Protein AF-A0A2E6TTU4-F1 (afdb_monomer)

Solvent-accessible surface area (backbone atoms only — not comparable to full-atom values): 7094 Å² total; per-residue (Å²): 132,85,79,83,42,62,67,59,50,52,52,51,50,48,51,49,54,54,51,41,48,52,27,58,74,72,66,38,63,67,60,42,55,52,46,49,52,53,49,52,56,47,47,66,66,46,69,86,53,75,57,84,88,53,63,66,67,55,57,57,54,49,52,54,50,52,51,50,44,52,52,52,49,49,54,52,50,54,51,51,53,52,51,54,52,51,50,52,53,50,51,52,48,51,53,48,49,44,67,75,52,66,72,65,65,87,75,71,81,71,72,69,83,91,76,80,80,83,131

Radius of gyration: 29.48 Å; Cα contacts (8 Å, |Δi|>4): 43; chains: 1; bounding box: 82×18×79 Å

Sequence (119 aa):
MQTLTPSTALEAWRRLSDAETEAIKNGNLEELIQFQGQKDDLRAQMEPMDFSEVNPKWASALIAREQHNHYLLQGKMEELQLQLNEEGRSMGNIQKVHRAYGHQPVNERQSRPIWHQVT

Mean predicted aligned error: 11.62 Å

pLDDT: mean 82.37, std 14.48, range [43.25, 94.44]

Secondary structure (DSSP, 8-state):
-----HHHHHHHHHHHHHHHHHHHHHT-HHHHHHHHHHHHHHHHHHTT---TTS-HHHHHHHHHHHHHHHHHHHHHHHHHHHHHHHHHHHHHHHHHHHHHHTT--GGG-----------

Foldseek 3Di:
DPQCALVNLLVVLVVLLVVLQVCLVVVPVVSNVVSVVVVVVSCVSCVPHDCVPPDCVSVVVSVVSVVVSVVSNVVSVVVVVVVVVVVVVVVVVVVVCCVVPVPPPPPPVPPDPPPDDDD

Structure (mmCIF, N/CA/C/O backbone):
data_AF-A0A2E6TTU4-F1
#
_entry.id   AF-A0A2E6TTU4-F1
#
loop_
_atom_site.group_PDB
_atom_site.id
_atom_site.type_symbol
_atom_site.label_atom_id
_atom_site.label_alt_id
_atom_site.label_comp_id
_atom_site.label_asym_id
_atom_site.label_entity_id
_atom_site.label_seq_id
_atom_site.pdbx_PDB_ins_code
_atom_site.Cartn_x
_atom_site.Cartn_y
_atom_site.Cartn_z
_atom_site.occupancy
_atom_site.B_iso_or_equiv
_atom_site.auth_seq_id
_atom_site.auth_comp_id
_atom_site.auth_asym_id
_atom_site.auth_atom_id
_atom_site.pdbx_PDB_model_num
ATOM 1 N N . MET A 1 1 ? 25.033 -14.040 -12.068 1.00 43.25 1 MET A N 1
ATOM 2 C CA . MET A 1 1 ? 24.364 -12.781 -11.686 1.00 43.25 1 MET A CA 1
ATOM 3 C C . MET A 1 1 ? 23.291 -12.517 -12.726 1.00 43.25 1 MET A C 1
ATOM 5 O O . MET A 1 1 ? 23.651 -12.321 -13.877 1.00 43.25 1 MET A O 1
ATOM 9 N N . GLN A 1 2 ? 22.005 -12.655 -12.385 1.00 51.97 2 GLN A N 1
ATOM 10 C CA . GLN A 1 2 ? 20.937 -12.263 -13.312 1.00 51.97 2 GLN A CA 1
ATOM 11 C C . GLN A 1 2 ? 20.943 -10.737 -13.386 1.00 51.97 2 GLN A C 1
ATOM 13 O O . GLN A 1 2 ? 20.808 -10.072 -12.365 1.00 51.97 2 GLN A O 1
ATOM 18 N N . THR A 1 3 ? 21.175 -10.189 -14.572 1.00 62.78 3 THR A N 1
ATOM 19 C CA . THR A 1 3 ? 21.029 -8.757 -14.827 1.00 62.78 3 THR A CA 1
ATOM 20 C C . THR A 1 3 ? 19.554 -8.407 -14.687 1.00 62.78 3 THR A C 1
ATOM 22 O O . THR A 1 3 ? 18.739 -8.867 -15.489 1.00 62.78 3 THR A O 1
ATOM 25 N N . LEU A 1 4 ? 19.206 -7.642 -13.652 1.00 77.75 4 LEU A N 1
ATOM 26 C CA . LEU A 1 4 ? 17.860 -7.110 -13.488 1.00 77.75 4 LEU A CA 1
ATOM 27 C C . LEU A 1 4 ? 17.609 -6.148 -14.658 1.00 77.75 4 LEU A C 1
ATOM 29 O O . LEU A 1 4 ? 18.315 -5.157 -14.821 1.00 77.75 4 LEU A O 1
ATOM 33 N N . THR A 1 5 ? 16.663 -6.497 -15.525 1.00 85.31 5 THR A N 1
ATOM 34 C CA . THR A 1 5 ? 16.259 -5.660 -16.662 1.00 85.31 5 THR A CA 1
ATOM 35 C C . THR A 1 5 ? 15.122 -4.720 -16.246 1.00 85.31 5 THR A C 1
ATOM 37 O O . THR A 1 5 ? 14.355 -5.075 -15.340 1.00 85.31 5 THR A O 1
ATOM 40 N N . PRO A 1 6 ? 14.941 -3.570 -16.919 1.00 83.94 6 PRO A N 1
ATOM 41 C CA . PRO A 1 6 ? 13.869 -2.622 -16.603 1.00 83.94 6 PRO A CA 1
ATOM 42 C C . PRO A 1 6 ? 12.473 -3.264 -16.583 1.00 83.94 6 PRO A C 1
ATOM 44 O O . PRO A 1 6 ? 11.672 -3.005 -15.686 1.00 83.94 6 PRO A O 1
ATOM 47 N N . SER A 1 7 ? 12.188 -4.173 -17.523 1.00 84.69 7 SER A N 1
ATOM 48 C CA . SER A 1 7 ? 10.912 -4.897 -17.585 1.00 84.69 7 SER A CA 1
ATOM 49 C C . SER A 1 7 ? 10.726 -5.859 -16.409 1.00 84.69 7 SER A C 1
ATOM 51 O O . SER A 1 7 ? 9.659 -5.876 -15.796 1.00 84.69 7 SER A O 1
ATOM 53 N N . THR A 1 8 ? 11.767 -6.611 -16.038 1.00 87.94 8 THR A N 1
ATOM 54 C CA . THR A 1 8 ? 11.716 -7.520 -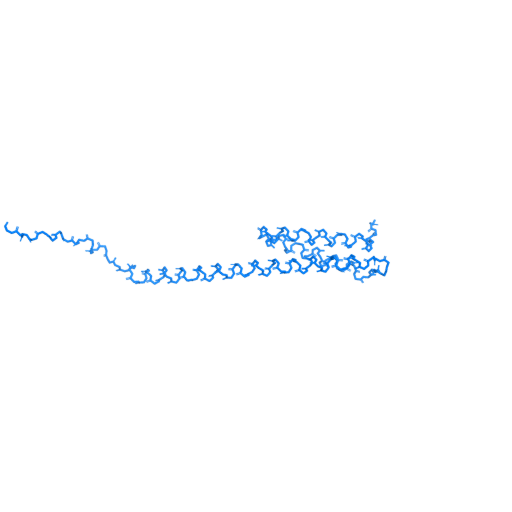14.881 1.00 87.94 8 THR A CA 1
ATOM 55 C C . THR A 1 8 ? 11.590 -6.778 -13.552 1.00 87.94 8 THR A C 1
ATOM 57 O O . THR A 1 8 ? 10.898 -7.259 -12.657 1.00 87.94 8 THR A O 1
ATOM 60 N N . ALA A 1 9 ? 12.200 -5.595 -13.425 1.00 88.19 9 ALA A N 1
ATOM 61 C CA . ALA A 1 9 ? 12.089 -4.773 -12.225 1.00 88.19 9 ALA A CA 1
ATOM 62 C C . ALA A 1 9 ? 10.662 -4.229 -12.047 1.00 88.19 9 ALA A C 1
ATOM 64 O O . ALA A 1 9 ? 10.091 -4.312 -10.963 1.00 88.19 9 ALA A O 1
ATOM 65 N N . LEU A 1 10 ? 10.039 -3.761 -13.132 1.00 87.94 10 LEU A N 1
ATOM 66 C CA . LEU A 1 10 ? 8.645 -3.308 -13.111 1.00 87.94 10 LEU A CA 1
ATOM 67 C C . LEU A 1 10 ? 7.659 -4.444 -12.837 1.00 87.94 10 LEU A C 1
ATOM 69 O O . LEU A 1 10 ? 6.664 -4.247 -12.138 1.00 87.94 10 LEU A O 1
ATOM 73 N N . GLU A 1 11 ? 7.925 -5.641 -13.356 1.00 89.81 11 GLU A N 1
ATOM 74 C CA . GLU A 1 11 ? 7.102 -6.806 -13.048 1.00 89.81 11 GLU A CA 1
ATOM 75 C C . GLU A 1 11 ? 7.228 -7.210 -11.573 1.00 89.81 11 GLU A C 1
ATOM 77 O O . GLU A 1 11 ? 6.213 -7.485 -10.929 1.00 89.81 11 GLU A O 1
ATOM 82 N N . ALA A 1 12 ? 8.443 -7.191 -11.016 1.00 91.06 12 ALA A N 1
ATOM 83 C CA . ALA A 1 12 ? 8.668 -7.426 -9.593 1.00 91.06 12 ALA A CA 1
ATOM 84 C C . ALA A 1 12 ? 7.931 -6.388 -8.732 1.00 91.06 12 ALA A C 1
ATOM 86 O O . ALA A 1 12 ? 7.220 -6.764 -7.802 1.00 91.06 12 ALA A O 1
ATOM 87 N N . TRP A 1 13 ? 8.002 -5.105 -9.098 1.00 92.44 13 TRP A N 1
ATOM 88 C CA . TRP A 1 13 ? 7.283 -4.037 -8.403 1.00 92.44 13 TRP A CA 1
ATOM 89 C C . TRP A 1 13 ? 5.770 -4.255 -8.432 1.00 92.44 13 TRP A C 1
ATOM 91 O O . TRP A 1 13 ? 5.091 -4.122 -7.411 1.00 92.44 13 TRP A O 1
ATOM 101 N N . ARG A 1 14 ? 5.223 -4.636 -9.595 1.00 91.31 14 ARG A N 1
ATOM 102 C CA . ARG A 1 14 ? 3.795 -4.943 -9.727 1.00 91.31 14 ARG A CA 1
ATOM 103 C C . ARG A 1 14 ? 3.396 -6.093 -8.807 1.00 91.31 14 ARG A C 1
ATOM 105 O O . ARG A 1 14 ? 2.404 -5.968 -8.102 1.00 91.31 14 ARG A O 1
ATOM 112 N N . ARG A 1 15 ? 4.180 -7.174 -8.772 1.00 92.25 15 ARG A N 1
ATOM 113 C CA . ARG A 1 15 ? 3.920 -8.327 -7.893 1.00 92.25 15 ARG A CA 1
ATOM 114 C C . ARG A 1 15 ? 3.952 -7.942 -6.415 1.00 92.25 15 ARG A C 1
ATOM 116 O O . ARG A 1 15 ? 3.076 -8.377 -5.677 1.00 92.25 15 ARG A O 1
ATOM 123 N N . LEU A 1 16 ? 4.906 -7.106 -6.000 1.00 93.81 16 LEU A N 1
ATOM 124 C CA . LEU A 1 16 ? 4.953 -6.578 -4.631 1.00 93.81 16 LEU A CA 1
ATOM 125 C C . LEU A 1 16 ? 3.716 -5.734 -4.317 1.00 93.81 16 LEU A C 1
ATOM 127 O O . LEU A 1 16 ? 3.105 -5.903 -3.271 1.00 93.81 16 LEU A O 1
ATOM 131 N N . SER A 1 17 ? 3.293 -4.886 -5.253 1.00 92.50 17 SER A N 1
ATOM 132 C CA . SER A 1 17 ? 2.081 -4.072 -5.099 1.00 92.50 17 SER A CA 1
ATOM 133 C C . SER A 1 17 ? 0.812 -4.926 -5.033 1.00 92.50 17 SER A C 1
ATOM 135 O O . SER A 1 17 ? -0.105 -4.607 -4.281 1.00 92.50 17 SER A O 1
ATOM 137 N N . ASP A 1 18 ? 0.749 -6.016 -5.801 1.00 92.25 18 ASP A N 1
ATOM 138 C CA . ASP A 1 18 ? -0.354 -6.976 -5.749 1.00 92.25 18 ASP A CA 1
ATOM 139 C C . ASP A 1 18 ? -0.393 -7.704 -4.393 1.00 92.25 18 ASP A C 1
ATOM 141 O O . ASP A 1 18 ? -1.465 -7.845 -3.805 1.00 92.25 18 ASP A O 1
ATOM 145 N N . ALA A 1 19 ? 0.767 -8.122 -3.878 1.00 92.62 19 ALA A N 1
ATOM 146 C CA . ALA A 1 19 ? 0.894 -8.783 -2.580 1.00 92.62 19 ALA A CA 1
ATOM 147 C C . ALA A 1 19 ? 0.544 -7.847 -1.411 1.00 92.62 19 ALA A C 1
ATOM 149 O O . ALA A 1 19 ? -0.172 -8.248 -0.495 1.00 92.62 19 ALA A O 1
ATOM 150 N N . GLU A 1 20 ? 0.959 -6.581 -1.477 1.00 92.44 20 GLU A N 1
ATOM 151 C CA . GLU A 1 20 ? 0.532 -5.554 -0.526 1.00 92.44 20 GLU A CA 1
ATOM 152 C C . GLU A 1 20 ? -0.984 -5.394 -0.502 1.00 92.44 20 GLU A C 1
ATOM 154 O O . GLU A 1 20 ? -1.556 -5.333 0.580 1.00 92.44 20 GLU A O 1
ATOM 159 N N . THR A 1 21 ? -1.656 -5.367 -1.662 1.00 92.62 21 THR A N 1
ATOM 160 C CA . THR A 1 21 ? -3.125 -5.278 -1.712 1.00 92.62 21 THR A CA 1
ATOM 161 C C . THR A 1 21 ? -3.770 -6.362 -0.839 1.00 92.62 21 THR A C 1
ATOM 163 O O . THR A 1 21 ? -4.712 -6.083 -0.095 1.00 92.62 21 THR A O 1
ATOM 166 N N . GLU A 1 22 ? -3.268 -7.595 -0.914 1.00 92.56 22 GLU A N 1
ATOM 167 C CA . GLU A 1 22 ? -3.789 -8.720 -0.135 1.00 92.56 22 GLU A CA 1
ATOM 168 C C . GLU A 1 22 ? -3.404 -8.628 1.349 1.00 92.56 22 GLU A C 1
ATOM 170 O O . GLU A 1 22 ? -4.260 -8.839 2.210 1.00 92.56 22 GLU A O 1
ATOM 175 N N . ALA A 1 23 ? -2.175 -8.219 1.673 1.00 92.19 23 ALA A N 1
ATOM 176 C CA . ALA A 1 23 ? -1.761 -7.999 3.060 1.00 92.19 23 ALA A CA 1
ATOM 177 C C . ALA A 1 23 ? -2.595 -6.905 3.754 1.00 92.19 23 ALA A C 1
ATOM 179 O O . ALA A 1 23 ? -3.012 -7.089 4.899 1.00 92.19 23 ALA A O 1
ATOM 180 N N . ILE A 1 24 ? -2.931 -5.813 3.051 1.00 91.00 24 ILE A N 1
ATOM 181 C CA . ILE A 1 24 ? -3.806 -4.741 3.565 1.00 91.00 24 ILE A CA 1
ATOM 182 C C . ILE A 1 24 ? -5.205 -5.281 3.862 1.00 91.00 24 ILE A C 1
ATOM 184 O O . ILE A 1 24 ? -5.769 -5.005 4.922 1.00 91.00 24 ILE A O 1
ATOM 188 N N . LYS A 1 25 ? -5.779 -6.062 2.939 1.00 89.50 25 LYS A N 1
ATOM 189 C CA . LYS A 1 25 ? -7.109 -6.664 3.124 1.00 89.50 25 LYS A CA 1
ATOM 190 C C . LYS A 1 25 ? -7.146 -7.593 4.333 1.00 89.50 25 LYS A C 1
ATOM 192 O O . LYS A 1 25 ? -8.121 -7.560 5.081 1.00 89.50 25 LYS A O 1
ATOM 197 N N . ASN A 1 26 ? -6.082 -8.368 4.530 1.00 89.69 26 ASN A N 1
ATOM 198 C CA . ASN A 1 26 ? -5.948 -9.313 5.635 1.00 89.69 26 ASN A CA 1
ATOM 199 C C . ASN A 1 26 ? -5.531 -8.648 6.958 1.00 89.69 26 ASN A C 1
ATOM 201 O O . ASN A 1 26 ? -5.511 -9.317 7.987 1.00 89.69 26 ASN A O 1
ATOM 205 N N . GLY A 1 27 ? -5.198 -7.351 6.950 1.00 88.06 27 GLY A N 1
ATOM 206 C CA . GLY A 1 27 ? -4.714 -6.634 8.132 1.00 88.06 27 GLY A CA 1
ATOM 207 C C . GLY A 1 27 ? -3.338 -7.107 8.615 1.00 88.06 27 GLY A C 1
ATOM 208 O O . GLY A 1 27 ? -3.009 -6.923 9.785 1.00 88.06 27 GLY A O 1
ATOM 209 N N . ASN A 1 28 ? -2.538 -7.728 7.742 1.00 91.94 28 ASN A N 1
ATOM 210 C CA . ASN A 1 28 ? -1.231 -8.267 8.103 1.00 91.94 28 ASN A CA 1
ATOM 211 C C . ASN A 1 28 ? -0.147 -7.180 8.026 1.00 91.94 28 ASN A C 1
ATOM 213 O O . ASN A 1 28 ? 0.454 -6.933 6.979 1.00 91.94 28 ASN A O 1
ATOM 217 N N . LEU A 1 29 ? 0.089 -6.513 9.157 1.00 86.81 29 LEU A N 1
ATOM 218 C CA . LEU A 1 29 ? 1.062 -5.422 9.258 1.00 86.81 29 LEU A CA 1
ATOM 219 C C . LEU A 1 29 ? 2.519 -5.896 9.122 1.00 86.81 29 LEU A C 1
ATOM 221 O O . LEU A 1 29 ? 3.353 -5.140 8.627 1.00 86.81 29 LEU A O 1
ATOM 225 N N . GLU A 1 30 ? 2.833 -7.128 9.531 1.00 90.75 30 GLU A N 1
ATOM 226 C CA . GLU A 1 30 ? 4.195 -7.671 9.432 1.00 90.75 30 GLU A CA 1
ATOM 227 C C . GLU A 1 30 ? 4.596 -7.899 7.970 1.00 90.75 30 GLU A C 1
ATOM 229 O O . GLU A 1 30 ? 5.669 -7.465 7.545 1.00 90.75 30 GLU A O 1
ATOM 234 N N . GLU A 1 31 ? 3.704 -8.498 7.174 1.00 91.88 31 GLU A N 1
ATOM 235 C CA . GLU A 1 31 ? 3.910 -8.668 5.730 1.00 91.88 31 GLU A CA 1
ATOM 236 C C . GLU A 1 31 ? 4.026 -7.322 5.008 1.00 91.88 31 GLU A C 1
ATOM 238 O O . GLU A 1 31 ? 4.869 -7.164 4.127 1.00 91.88 31 GLU A O 1
ATOM 243 N N . LEU A 1 32 ? 3.242 -6.320 5.416 1.00 91.25 32 LEU A N 1
ATOM 244 C CA . LEU A 1 32 ? 3.334 -4.969 4.860 1.00 91.25 32 LEU A CA 1
ATOM 245 C C . LEU A 1 32 ? 4.705 -4.323 5.081 1.00 91.25 32 LEU A C 1
ATOM 247 O O . LEU A 1 32 ? 5.272 -3.756 4.147 1.00 91.25 32 LEU A O 1
ATOM 251 N N . ILE A 1 33 ? 5.265 -4.437 6.287 1.00 91.31 33 ILE A N 1
ATOM 252 C CA . ILE A 1 33 ? 6.617 -3.940 6.586 1.00 91.31 33 ILE A CA 1
ATOM 253 C C . ILE A 1 33 ? 7.655 -4.680 5.735 1.00 91.31 33 ILE A C 1
ATOM 255 O O . ILE A 1 33 ? 8.580 -4.066 5.199 1.00 91.31 33 ILE A O 1
ATOM 259 N N . GLN A 1 34 ? 7.489 -5.994 5.572 1.00 93.31 34 GLN A N 1
ATOM 260 C CA . GLN A 1 34 ? 8.385 -6.802 4.753 1.00 93.31 34 GLN A CA 1
ATOM 261 C C . GLN A 1 34 ? 8.343 -6.389 3.272 1.00 93.31 34 GLN A C 1
ATOM 263 O O . GLN A 1 34 ? 9.396 -6.278 2.639 1.00 93.31 34 GLN A O 1
ATOM 268 N N . PHE A 1 35 ? 7.155 -6.153 2.708 1.00 93.06 35 PHE A N 1
ATOM 269 C CA . PHE A 1 35 ? 7.007 -5.711 1.319 1.00 93.06 35 PHE A CA 1
ATOM 270 C C . PHE A 1 35 ? 7.544 -4.301 1.097 1.00 93.06 35 PHE A C 1
ATOM 272 O O . PHE A 1 35 ? 8.200 -4.071 0.081 1.00 93.06 35 PHE A O 1
ATOM 279 N N . GLN A 1 36 ? 7.368 -3.400 2.065 1.00 91.69 36 GLN A N 1
ATOM 280 C CA . GLN A 1 36 ? 7.963 -2.067 2.016 1.00 91.69 36 GLN A CA 1
ATOM 281 C C . GLN A 1 36 ? 9.494 -2.144 1.914 1.00 91.69 36 GLN A C 1
ATOM 283 O O . GLN A 1 36 ? 10.079 -1.510 1.039 1.00 91.69 36 GLN A O 1
ATOM 288 N N . GLY A 1 37 ? 10.138 -2.989 2.729 1.00 92.31 37 GLY A N 1
ATOM 289 C CA . GLY A 1 37 ? 11.585 -3.215 2.640 1.00 92.31 37 GLY A CA 1
ATOM 290 C C . GLY A 1 37 ? 12.019 -3.756 1.273 1.00 92.31 37 GLY A C 1
ATOM 291 O O . GLY A 1 37 ? 12.955 -3.242 0.668 1.00 92.31 37 GLY A O 1
ATOM 292 N N . GLN A 1 38 ? 11.285 -4.733 0.727 1.00 92.88 38 GLN A N 1
ATOM 293 C CA . GLN A 1 38 ? 11.563 -5.274 -0.611 1.00 92.88 38 GLN A CA 1
ATOM 294 C C . GLN A 1 38 ? 1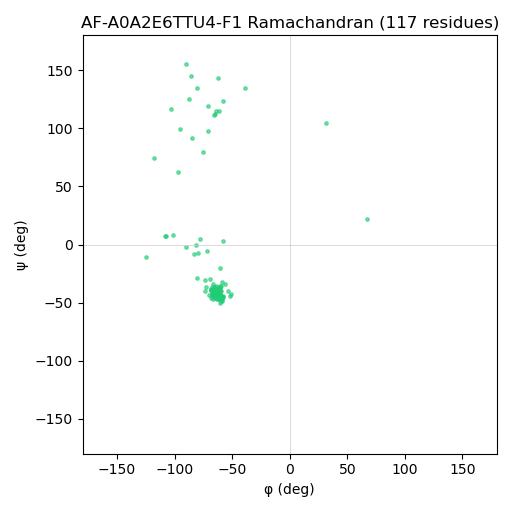1.380 -4.232 -1.723 1.00 92.88 38 GLN A C 1
ATOM 296 O O . GLN A 1 38 ? 12.135 -4.236 -2.697 1.00 92.88 38 GLN A O 1
ATOM 301 N N . LYS A 1 39 ? 10.397 -3.332 -1.599 1.00 92.38 39 LYS A N 1
ATOM 302 C CA . LYS A 1 39 ? 10.207 -2.219 -2.537 1.00 92.38 39 LYS A CA 1
ATOM 303 C C . LYS A 1 39 ? 11.326 -1.193 -2.448 1.00 92.38 39 LYS A C 1
ATOM 305 O O . LYS A 1 39 ? 11.745 -0.691 -3.487 1.00 92.38 39 LYS A O 1
ATOM 310 N N . ASP A 1 40 ? 11.821 -0.891 -1.253 1.00 93.12 40 ASP A N 1
ATOM 311 C CA . ASP A 1 40 ? 12.941 0.035 -1.081 1.00 93.12 40 ASP A CA 1
ATOM 312 C C . ASP A 1 40 ? 14.239 -0.543 -1.673 1.00 93.12 40 ASP A C 1
ATOM 314 O O . ASP A 1 40 ? 14.933 0.147 -2.426 1.00 93.12 40 ASP A O 1
ATOM 318 N N . ASP A 1 41 ? 14.502 -1.837 -1.467 1.00 91.69 41 ASP A N 1
ATOM 319 C CA . ASP A 1 41 ? 15.619 -2.544 -2.108 1.00 91.69 41 ASP A CA 1
ATOM 320 C C . ASP A 1 41 ? 15.486 -2.569 -3.639 1.00 91.69 41 ASP A C 1
ATOM 322 O O . ASP A 1 41 ? 16.465 -2.393 -4.373 1.00 91.69 41 ASP A O 1
ATOM 326 N N . LEU A 1 42 ? 14.270 -2.794 -4.145 1.00 91.12 42 LEU A N 1
ATOM 327 C CA . LEU A 1 42 ? 13.989 -2.792 -5.578 1.00 91.12 42 LEU A CA 1
ATOM 328 C C . LEU A 1 42 ? 14.128 -1.384 -6.171 1.00 91.12 42 LEU A C 1
ATOM 330 O O . LEU A 1 42 ? 14.673 -1.234 -7.263 1.00 91.12 42 LEU A O 1
ATOM 334 N N . ARG A 1 43 ? 13.708 -0.344 -5.442 1.00 90.69 43 ARG A N 1
ATOM 335 C CA . ARG A 1 43 ? 13.875 1.062 -5.835 1.00 90.69 43 ARG A CA 1
ATOM 336 C C . ARG A 1 43 ? 15.350 1.405 -6.006 1.00 90.69 43 ARG A C 1
ATOM 338 O O . ARG A 1 43 ? 15.710 1.968 -7.036 1.00 90.69 43 ARG A O 1
ATOM 345 N N . ALA A 1 44 ? 16.193 1.022 -5.048 1.00 91.50 44 ALA A N 1
ATOM 346 C CA . ALA A 1 44 ? 17.635 1.250 -5.125 1.00 91.50 44 ALA A CA 1
ATOM 347 C C . ALA A 1 44 ? 18.268 0.562 -6.349 1.00 91.50 44 ALA A C 1
ATOM 349 O O . ALA A 1 44 ? 19.165 1.109 -6.986 1.00 91.50 44 ALA A O 1
ATOM 350 N N . GLN A 1 45 ? 17.774 -0.623 -6.721 1.00 88.56 45 GLN A N 1
ATOM 351 C CA . GLN A 1 45 ? 18.228 -1.334 -7.921 1.00 88.56 45 GLN A CA 1
ATOM 352 C C . GLN A 1 45 ? 17.716 -0.704 -9.225 1.00 88.56 45 GLN A C 1
ATOM 354 O O . GLN A 1 45 ? 18.395 -0.793 -10.246 1.00 88.56 45 GLN A O 1
ATOM 359 N N . MET A 1 46 ? 16.533 -0.085 -9.204 1.00 87.56 46 MET A N 1
ATOM 360 C CA . MET A 1 46 ? 15.908 0.566 -10.360 1.00 87.56 46 MET A CA 1
ATOM 361 C C . MET A 1 46 ? 16.453 1.968 -10.642 1.00 87.56 46 MET A C 1
ATOM 363 O O . MET A 1 46 ? 16.443 2.382 -11.793 1.00 87.56 46 MET A O 1
ATOM 367 N N . GLU A 1 47 ? 16.929 2.697 -9.632 1.00 87.69 47 GLU A N 1
ATOM 368 C CA . GLU A 1 47 ? 17.445 4.067 -9.773 1.00 87.69 47 GLU A CA 1
ATOM 369 C C . GLU A 1 47 ? 18.497 4.252 -10.891 1.00 87.69 47 GLU A C 1
ATOM 371 O O . GLU A 1 47 ? 18.376 5.216 -11.648 1.00 87.69 47 GLU A O 1
ATOM 376 N N . PRO A 1 48 ? 19.482 3.348 -11.085 1.00 88.50 48 PRO A N 1
ATOM 377 C CA . PRO A 1 48 ? 20.443 3.466 -12.183 1.00 88.50 48 PRO A CA 1
ATOM 378 C C . PRO A 1 48 ? 19.931 2.947 -13.542 1.00 88.50 48 PRO A C 1
ATOM 380 O O . PRO A 1 48 ? 20.693 2.959 -14.510 1.00 88.50 48 PRO A O 1
ATOM 383 N N . MET A 1 49 ? 18.698 2.434 -13.641 1.00 87.06 49 MET A N 1
ATOM 384 C CA . MET A 1 49 ? 18.178 1.834 -14.874 1.00 87.06 49 MET A CA 1
ATOM 385 C C . MET A 1 49 ? 17.567 2.863 -15.821 1.00 87.06 49 MET A C 1
ATOM 387 O O . MET A 1 49 ? 16.887 3.798 -15.404 1.00 87.06 49 MET A O 1
ATOM 391 N N . ASP A 1 50 ? 17.731 2.620 -17.121 1.00 85.50 50 ASP A N 1
ATOM 392 C CA . ASP A 1 50 ? 17.001 3.357 -18.145 1.00 85.50 50 ASP A CA 1
ATOM 393 C C . ASP A 1 50 ? 15.645 2.692 -18.434 1.00 85.50 50 ASP A C 1
ATOM 395 O O . ASP A 1 50 ? 15.563 1.507 -18.763 1.00 85.50 50 ASP A O 1
ATOM 399 N N . PHE A 1 51 ? 14.574 3.476 -18.316 1.00 83.12 51 PHE A N 1
ATOM 400 C CA . PHE A 1 51 ? 13.198 3.068 -18.604 1.00 83.12 51 PHE A CA 1
ATOM 401 C C . PHE A 1 51 ? 12.657 3.688 -19.900 1.00 83.12 51 PHE A C 1
ATOM 403 O O . PHE A 1 51 ? 11.471 3.541 -20.188 1.00 83.12 51 PHE A O 1
ATOM 410 N N . SER A 1 52 ? 13.495 4.370 -20.686 1.00 82.75 52 SER A N 1
ATOM 411 C CA . SER A 1 52 ? 13.105 5.032 -21.938 1.00 82.75 52 SER A CA 1
ATOM 412 C C . SER A 1 52 ? 12.456 4.081 -22.955 1.00 82.75 52 SER A C 1
ATOM 414 O O . SER A 1 52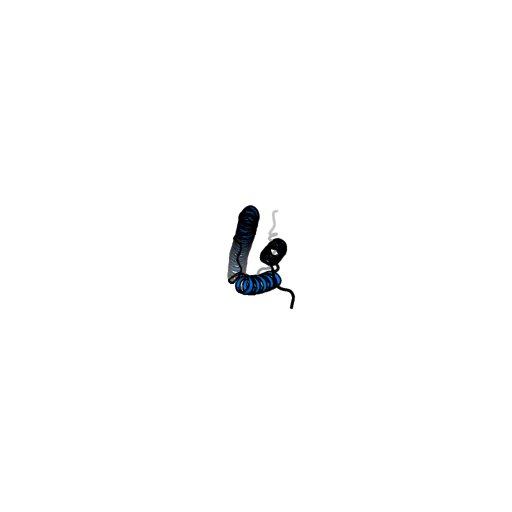 ? 11.524 4.467 -23.660 1.00 82.75 52 SER A O 1
ATOM 416 N N . GLU A 1 53 ? 12.889 2.818 -22.983 1.00 80.62 53 GLU A N 1
ATOM 417 C CA . GLU A 1 53 ? 12.349 1.770 -23.860 1.00 80.62 53 GLU A CA 1
ATOM 418 C C . GLU A 1 53 ? 11.082 1.091 -23.305 1.00 80.62 53 GLU A C 1
ATOM 420 O O . GLU A 1 53 ? 10.424 0.307 -23.996 1.00 80.62 53 GLU A O 1
ATOM 425 N N . VAL A 1 54 ? 10.704 1.376 -22.054 1.00 81.25 54 VAL A N 1
ATOM 426 C CA . VAL A 1 54 ? 9.518 0.785 -21.434 1.00 81.25 54 VAL A CA 1
ATOM 427 C C . VAL A 1 54 ? 8.260 1.514 -21.891 1.00 81.25 54 VAL A C 1
ATOM 429 O O . VAL A 1 54 ? 8.152 2.737 -21.865 1.00 81.25 54 VAL A O 1
ATOM 432 N N . A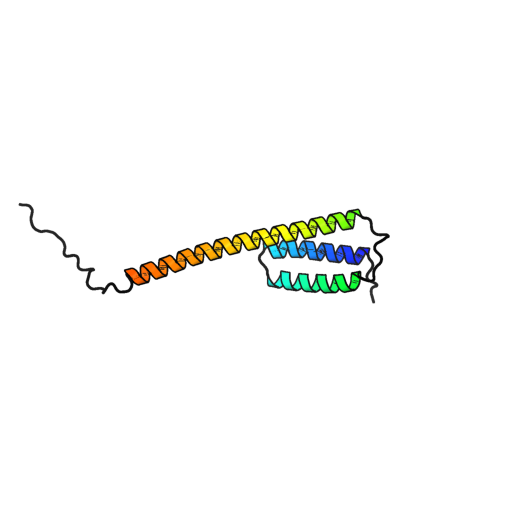SN A 1 55 ? 7.239 0.733 -22.248 1.00 84.38 55 ASN A N 1
ATOM 433 C CA . ASN A 1 55 ? 5.940 1.267 -22.632 1.00 84.38 55 ASN A CA 1
ATOM 434 C C . ASN A 1 55 ? 5.326 2.123 -21.497 1.00 84.38 55 ASN A C 1
ATOM 436 O O . ASN A 1 55 ? 5.064 1.589 -20.416 1.00 84.38 55 ASN A O 1
ATOM 440 N N . PRO A 1 56 ? 4.981 3.401 -21.744 1.00 81.69 56 PRO A N 1
ATOM 441 C CA . PRO A 1 56 ? 4.463 4.315 -20.721 1.00 81.69 56 PRO A CA 1
ATOM 442 C C . PRO A 1 56 ? 3.157 3.842 -20.064 1.00 81.69 56 PRO A C 1
ATOM 444 O O . PRO A 1 56 ? 2.850 4.239 -18.939 1.00 81.69 56 PRO A O 1
ATOM 447 N N . LYS A 1 57 ? 2.401 2.938 -20.707 1.00 86.50 57 LYS A N 1
ATOM 448 C CA . LYS A 1 57 ? 1.221 2.305 -20.095 1.00 86.50 57 LYS A CA 1
ATOM 449 C C . LYS A 1 57 ? 1.564 1.537 -18.815 1.00 86.50 57 LYS A C 1
ATOM 451 O O . LYS A 1 57 ? 0.742 1.498 -17.899 1.00 86.50 57 LYS A O 1
ATOM 456 N N . TRP A 1 58 ? 2.767 0.965 -18.725 1.00 84.25 58 TRP A N 1
ATOM 457 C CA . TRP A 1 58 ? 3.229 0.287 -17.513 1.00 84.25 58 TRP A CA 1
ATOM 458 C C . TRP A 1 58 ? 3.350 1.248 -16.338 1.00 84.25 58 TRP A C 1
ATOM 460 O O . TRP A 1 58 ? 2.841 0.941 -15.265 1.00 84.25 58 TRP A O 1
ATOM 470 N N . ALA A 1 59 ? 3.933 2.429 -16.555 1.00 81.00 59 ALA A N 1
ATOM 471 C CA . ALA A 1 59 ? 4.046 3.446 -15.516 1.00 81.00 59 ALA A CA 1
ATOM 472 C C . ALA A 1 59 ? 2.662 3.875 -15.008 1.00 81.00 59 ALA A C 1
ATOM 474 O O . ALA A 1 59 ? 2.427 3.885 -13.803 1.00 81.00 59 ALA A O 1
ATOM 475 N N . SER A 1 60 ? 1.707 4.132 -15.912 1.00 87.31 60 SER A N 1
ATOM 476 C CA . SER A 1 60 ? 0.341 4.492 -15.504 1.00 87.31 60 SER A CA 1
ATOM 477 C C . SER A 1 60 ? -0.370 3.384 -14.719 1.00 87.31 60 SER A C 1
ATOM 479 O O . SER A 1 60 ? -1.056 3.676 -13.743 1.00 87.31 60 SER A O 1
ATOM 481 N N . ALA A 1 61 ? -0.190 2.117 -15.108 1.00 89.19 61 ALA A N 1
ATOM 482 C CA . ALA A 1 61 ? -0.796 0.985 -14.411 1.00 89.19 61 ALA A CA 1
ATOM 483 C C . ALA A 1 61 ? -0.190 0.790 -13.013 1.00 89.19 61 ALA A C 1
ATOM 485 O O . ALA A 1 61 ? -0.915 0.503 -12.062 1.00 89.19 61 ALA A O 1
ATOM 486 N N . LEU A 1 62 ? 1.126 0.983 -12.886 1.00 88.81 62 LEU A N 1
ATOM 487 C CA . LEU A 1 62 ? 1.837 0.881 -11.616 1.00 88.81 62 LEU A CA 1
ATOM 488 C C . LEU A 1 6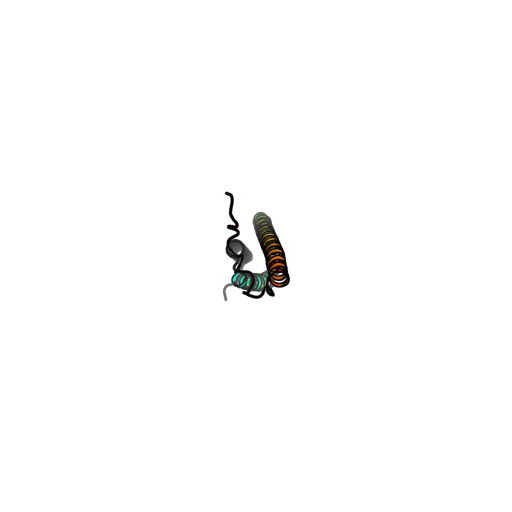2 ? 1.416 1.993 -10.651 1.00 88.81 62 LEU A C 1
ATOM 490 O O . LEU A 1 62 ? 1.053 1.709 -9.516 1.00 88.81 62 LEU A O 1
ATOM 494 N N . ILE A 1 63 ? 1.367 3.240 -11.129 1.00 89.56 63 ILE A N 1
ATOM 495 C CA . ILE A 1 63 ? 0.904 4.392 -10.343 1.00 89.56 63 ILE A CA 1
ATOM 496 C C . ILE A 1 63 ? -0.536 4.181 -9.868 1.00 89.56 63 ILE A C 1
ATOM 498 O O . ILE A 1 63 ? -0.831 4.397 -8.696 1.00 89.56 63 ILE A O 1
ATOM 502 N N . ALA A 1 64 ? -1.430 3.723 -10.750 1.00 91.19 64 ALA A N 1
ATOM 503 C CA . ALA A 1 64 ? -2.811 3.433 -10.374 1.00 91.19 64 ALA A CA 1
ATOM 504 C C . ALA A 1 64 ? -2.898 2.346 -9.289 1.00 91.19 64 ALA A C 1
ATOM 506 O O . ALA A 1 64 ? -3.754 2.422 -8.406 1.00 91.19 64 ALA A O 1
ATOM 507 N N . ARG A 1 65 ? -2.001 1.350 -9.322 1.00 91.25 65 ARG A N 1
ATOM 508 C CA . ARG A 1 65 ? -1.955 0.293 -8.308 1.00 91.25 65 ARG A CA 1
ATOM 509 C C . ARG A 1 65 ? -1.460 0.803 -6.957 1.00 91.25 65 ARG A C 1
ATOM 511 O O . ARG A 1 65 ? -2.078 0.491 -5.945 1.00 91.25 65 ARG A O 1
ATOM 518 N N . GLU A 1 66 ? -0.415 1.624 -6.944 1.00 92.12 66 GLU A N 1
ATOM 519 C CA . GLU A 1 66 ? 0.074 2.278 -5.721 1.00 92.12 66 GLU A CA 1
ATOM 520 C C . GLU A 1 66 ? -0.996 3.175 -5.096 1.00 92.12 66 GLU A C 1
ATOM 522 O O . GLU A 1 66 ? -1.271 3.092 -3.901 1.00 92.12 66 GLU A O 1
ATOM 527 N N . GLN A 1 67 ? -1.674 3.980 -5.919 1.00 93.00 67 GLN A N 1
ATOM 528 C CA . GLN A 1 67 ? -2.788 4.809 -5.463 1.00 93.00 67 GLN A CA 1
ATOM 529 C C . GLN A 1 67 ? -3.891 3.955 -4.836 1.00 93.00 67 GLN A C 1
ATOM 531 O O . GLN A 1 67 ? -4.374 4.277 -3.754 1.00 93.00 67 GLN A O 1
ATOM 536 N N . HIS A 1 68 ? -4.263 2.841 -5.472 1.00 93.44 68 HIS A N 1
ATOM 537 C CA . HIS A 1 68 ? -5.246 1.915 -4.916 1.00 93.44 68 HIS A CA 1
ATOM 538 C C . HIS A 1 68 ? -4.823 1.355 -3.549 1.00 93.44 68 HIS A C 1
ATOM 540 O O . HIS A 1 68 ? -5.629 1.366 -2.618 1.00 93.44 68 HIS A O 1
ATOM 546 N N . ASN A 1 69 ? -3.567 0.922 -3.400 1.00 92.12 69 ASN A N 1
ATOM 547 C CA . ASN A 1 69 ? -3.041 0.435 -2.122 1.00 92.12 69 ASN A CA 1
ATOM 548 C C . ASN A 1 69 ? -3.070 1.526 -1.042 1.00 92.12 69 ASN A C 1
ATOM 550 O O . ASN A 1 69 ? -3.491 1.262 0.083 1.00 92.12 69 ASN A O 1
ATOM 554 N N . HIS A 1 70 ? -2.707 2.764 -1.389 1.00 91.88 70 HIS A N 1
ATOM 555 C CA . HIS A 1 70 ? -2.797 3.908 -0.481 1.00 91.88 70 HIS A CA 1
ATOM 556 C C . HIS A 1 70 ? -4.236 4.161 -0.013 1.00 91.88 70 HIS A C 1
ATOM 558 O O . HIS A 1 70 ? -4.466 4.338 1.183 1.00 91.88 70 HIS A O 1
ATOM 564 N N . TYR A 1 71 ? -5.214 4.130 -0.925 1.00 94.44 71 TYR A N 1
ATOM 565 C CA . TYR A 1 71 ? -6.626 4.276 -0.561 1.00 94.44 71 TYR A CA 1
ATOM 566 C C . TYR A 1 71 ? -7.103 3.155 0.371 1.00 94.44 71 TYR A C 1
ATOM 568 O O . TYR A 1 71 ? -7.818 3.424 1.335 1.00 94.44 71 TYR A O 1
ATOM 576 N N . LEU A 1 72 ? -6.695 1.908 0.119 1.00 93.06 72 LEU A N 1
ATOM 577 C CA . LEU A 1 72 ? -7.039 0.778 0.985 1.00 93.06 72 LEU A CA 1
ATOM 578 C C . LEU A 1 72 ? -6.436 0.922 2.386 1.00 93.06 72 LEU A C 1
ATOM 580 O O . LEU A 1 72 ? -7.142 0.720 3.374 1.00 93.06 72 LEU A O 1
ATOM 584 N N . LEU A 1 73 ? -5.157 1.294 2.478 1.00 91.94 73 LEU A N 1
ATOM 585 C CA . LEU A 1 73 ? -4.484 1.542 3.754 1.00 91.94 73 LEU A CA 1
ATOM 586 C C . LEU A 1 73 ? -5.169 2.657 4.537 1.00 91.94 73 LEU A C 1
ATOM 588 O O . LEU A 1 73 ? -5.414 2.504 5.732 1.00 91.94 73 LEU A O 1
ATOM 592 N N . GLN A 1 74 ? -5.521 3.755 3.867 1.00 92.31 74 GLN A N 1
ATOM 593 C CA . GLN A 1 74 ? -6.232 4.857 4.502 1.00 92.31 74 GLN A CA 1
ATOM 594 C C . GLN A 1 74 ? -7.588 4.403 5.055 1.00 92.31 74 GLN A C 1
ATOM 596 O O . GLN A 1 74 ? -7.879 4.656 6.222 1.00 92.31 74 GLN A O 1
ATOM 601 N N . GLY A 1 75 ? -8.379 3.667 4.268 1.00 91.69 75 GLY A N 1
ATOM 602 C CA . GLY A 1 75 ? -9.663 3.136 4.731 1.00 91.69 75 GLY A CA 1
ATOM 603 C C . GLY A 1 75 ? -9.517 2.202 5.936 1.00 91.69 75 GLY A C 1
ATOM 604 O O . GLY A 1 75 ? -10.294 2.288 6.885 1.00 91.69 75 GLY A O 1
ATOM 605 N N . LYS A 1 76 ? -8.481 1.355 5.952 1.00 90.62 76 LYS A N 1
ATOM 606 C CA . LYS A 1 76 ? -8.178 0.493 7.104 1.00 90.62 76 LYS A CA 1
ATOM 607 C C . LYS A 1 76 ? -7.765 1.279 8.345 1.00 90.62 76 LYS A C 1
ATOM 609 O O . LYS A 1 76 ? -8.178 0.934 9.449 1.00 90.62 76 LYS A O 1
ATOM 614 N N . MET A 1 77 ? -7.004 2.356 8.179 1.00 90.12 77 MET A N 1
ATOM 615 C CA . MET A 1 77 ? -6.650 3.247 9.285 1.00 90.12 77 MET A CA 1
ATOM 616 C C . MET A 1 77 ? -7.873 3.974 9.853 1.00 90.12 77 MET A C 1
ATOM 618 O O . MET A 1 77 ? -8.000 4.080 11.071 1.00 90.12 77 MET A O 1
ATOM 622 N N . GLU A 1 78 ? -8.787 4.436 9.000 1.00 92.56 78 GLU A N 1
ATOM 623 C CA . GLU A 1 78 ? -10.048 5.056 9.425 1.00 92.56 78 GLU A CA 1
ATOM 624 C C . GLU A 1 78 ? -10.933 4.061 10.201 1.00 92.56 78 GLU A C 1
ATOM 626 O O . GLU A 1 78 ? -11.473 4.405 11.253 1.00 92.56 78 GLU A O 1
ATOM 631 N N . GLU A 1 79 ? -11.013 2.804 9.748 1.00 91.19 79 GLU A N 1
ATOM 632 C CA . GLU A 1 79 ? -11.725 1.718 10.439 1.00 91.19 79 GLU A CA 1
ATOM 633 C C . GLU A 1 79 ? -11.152 1.460 11.845 1.00 91.19 79 GLU A C 1
ATOM 635 O O . GLU A 1 79 ? -11.894 1.449 12.831 1.00 91.19 79 GLU A O 1
ATOM 640 N N . LEU A 1 80 ? -9.826 1.334 11.966 1.00 89.00 80 LEU A N 1
ATOM 641 C CA . LEU A 1 80 ? -9.153 1.131 13.255 1.00 89.00 80 LEU A CA 1
ATOM 642 C C . LEU A 1 80 ? -9.337 2.324 14.204 1.00 89.00 80 LEU A C 1
ATOM 644 O O . LEU A 1 80 ? -9.540 2.143 15.405 1.00 89.00 80 LEU A O 1
ATOM 648 N N . GLN A 1 81 ? -9.304 3.555 13.687 1.00 90.38 81 GLN A N 1
ATOM 649 C CA . GLN A 1 81 ? -9.554 4.753 14.494 1.00 90.38 81 GLN A CA 1
ATOM 650 C C . GLN A 1 81 ? -10.983 4.791 15.043 1.00 90.38 81 GLN A C 1
ATOM 652 O O . GLN A 1 81 ? -11.193 5.198 16.190 1.00 90.38 81 GLN A O 1
ATOM 657 N N . LEU A 1 82 ? -11.972 4.376 14.249 1.00 91.81 82 LEU A N 1
ATOM 658 C CA . LEU A 1 82 ? -13.356 4.270 14.708 1.00 91.81 82 LEU A CA 1
ATOM 659 C C . LEU A 1 82 ? -13.485 3.232 15.827 1.00 91.81 82 LEU A C 1
ATOM 661 O O . LEU A 1 82 ? -14.045 3.553 16.877 1.00 91.81 82 LEU A O 1
ATOM 665 N N . GLN A 1 83 ? -12.890 2.050 15.651 1.00 89.31 83 GLN A N 1
ATOM 666 C CA . GLN A 1 83 ? -12.894 0.987 16.662 1.00 89.31 83 GLN A CA 1
ATOM 667 C C . GLN A 1 83 ? -12.259 1.444 17.982 1.00 89.31 83 GLN A C 1
ATOM 669 O O . GLN A 1 83 ? -12.880 1.326 19.038 1.00 89.31 83 GLN A O 1
ATOM 674 N N . LEU A 1 84 ? -11.078 2.068 17.938 1.00 88.62 84 LEU A N 1
ATOM 675 C CA . LEU A 1 84 ? -10.407 2.590 19.136 1.00 88.62 84 LEU A CA 1
ATOM 676 C C . LEU A 1 84 ? -11.245 3.649 19.869 1.00 88.62 84 LEU A C 1
ATOM 678 O O . LEU A 1 84 ? -11.277 3.692 21.101 1.00 88.62 84 LEU A O 1
ATOM 682 N N . ASN A 1 85 ? -11.951 4.507 19.129 1.00 88.44 85 ASN A N 1
ATOM 683 C CA . ASN A 1 85 ? -12.832 5.511 19.722 1.00 88.44 85 ASN A CA 1
ATOM 684 C C . ASN A 1 85 ? -14.057 4.881 20.404 1.00 88.44 85 ASN A C 1
ATOM 686 O O . ASN A 1 85 ? -14.485 5.349 21.465 1.00 88.44 85 ASN A O 1
ATOM 690 N N . GLU A 1 86 ? -14.633 3.834 19.816 1.00 88.69 86 GLU A N 1
ATOM 691 C CA . GLU A 1 86 ? -15.735 3.075 20.414 1.00 88.69 86 GLU A CA 1
ATOM 692 C C . GLU A 1 86 ? -15.289 2.322 21.670 1.00 88.69 86 GLU A C 1
ATOM 694 O O . GLU A 1 86 ? -15.957 2.408 22.706 1.00 88.69 86 GLU A O 1
ATOM 699 N N . GLU A 1 87 ? -14.125 1.674 21.627 1.00 86.38 87 GLU A N 1
ATOM 700 C CA . GLU A 1 87 ? -13.517 1.020 22.786 1.00 86.38 87 GLU A CA 1
ATOM 701 C C . GLU A 1 87 ? -13.218 2.017 23.909 1.00 86.38 87 GLU A C 1
ATOM 703 O O . GLU A 1 87 ? -13.564 1.767 25.065 1.00 86.38 87 GLU A O 1
ATOM 708 N N . GLY A 1 88 ? -12.673 3.194 23.589 1.00 85.69 88 GLY A N 1
ATOM 709 C CA . GLY A 1 88 ? -12.428 4.253 24.569 1.00 85.69 88 GLY A CA 1
ATOM 710 C C . GLY A 1 88 ? -13.714 4.742 25.246 1.00 85.69 88 GLY A C 1
ATOM 711 O O . GLY A 1 88 ? -13.756 4.927 26.467 1.00 85.69 88 GLY A O 1
ATOM 712 N N . ARG A 1 89 ? -14.804 4.893 24.481 1.00 78.19 89 ARG A N 1
ATOM 713 C CA . ARG A 1 89 ? -16.135 5.218 25.029 1.00 78.19 89 ARG A CA 1
ATOM 714 C C . ARG A 1 89 ? -16.670 4.095 25.917 1.00 78.19 89 ARG A C 1
ATOM 716 O O . ARG A 1 89 ? -17.187 4.376 27.000 1.00 78.19 89 ARG A O 1
ATOM 723 N N . SER A 1 90 ? -16.528 2.843 25.483 1.00 84.25 90 SER A N 1
ATOM 724 C CA . SER A 1 90 ? -16.938 1.653 26.236 1.00 84.25 90 SER A CA 1
ATOM 725 C C . SER A 1 90 ? -16.196 1.548 27.571 1.00 84.25 90 SER A C 1
ATOM 727 O O . SER A 1 90 ? -16.820 1.483 28.632 1.00 84.25 90 SER A O 1
ATOM 729 N N . MET A 1 91 ? -14.868 1.656 27.549 1.00 86.00 91 MET A N 1
ATOM 730 C CA . MET A 1 91 ? -14.025 1.628 28.742 1.00 86.00 91 MET A CA 1
ATOM 731 C C . MET A 1 91 ? -14.349 2.788 29.688 1.00 86.00 91 MET A C 1
ATOM 733 O O . MET A 1 91 ? -14.457 2.589 30.900 1.00 86.00 91 MET A O 1
ATOM 737 N N . GLY A 1 92 ? -14.588 3.986 29.149 1.00 88.25 92 GLY A N 1
ATOM 738 C CA . GLY A 1 92 ? -15.040 5.134 29.933 1.00 88.25 92 GLY A CA 1
ATOM 739 C C . GLY A 1 92 ? -16.385 4.887 30.626 1.00 88.25 92 GLY A C 1
ATOM 740 O O . GLY A 1 92 ? -16.563 5.259 31.788 1.00 88.25 92 GLY A O 1
ATOM 741 N N . ASN A 1 93 ? -17.325 4.218 29.957 1.00 85.25 93 ASN A N 1
ATOM 742 C CA . ASN A 1 93 ? -18.603 3.829 30.553 1.00 85.25 93 ASN A CA 1
ATOM 743 C C . ASN A 1 93 ? -18.426 2.762 31.643 1.00 85.25 93 ASN A C 1
ATOM 745 O O . ASN A 1 93 ? -19.005 2.909 32.718 1.00 85.25 93 ASN A O 1
ATOM 749 N N . ILE A 1 94 ? -17.582 1.748 31.422 1.00 84.19 94 ILE A N 1
ATOM 750 C CA . ILE A 1 94 ? -17.251 0.724 32.429 1.00 84.19 94 ILE A CA 1
ATOM 751 C C . ILE A 1 94 ? -16.648 1.376 33.675 1.00 84.19 94 ILE A C 1
ATOM 753 O O . ILE A 1 94 ? -17.091 1.100 34.787 1.00 84.19 94 ILE A O 1
ATOM 757 N N . GLN A 1 95 ? -15.691 2.293 33.511 1.00 85.25 95 GLN A N 1
ATOM 758 C CA . GLN A 1 95 ? -15.091 3.021 34.632 1.00 85.25 95 GLN A CA 1
ATOM 759 C C . GLN A 1 95 ? -16.125 3.853 35.401 1.00 85.25 95 GLN A C 1
ATOM 761 O O . GLN A 1 95 ? -16.096 3.883 36.632 1.00 85.25 95 GLN A O 1
ATOM 766 N N . LYS A 1 96 ? -17.065 4.507 34.703 1.00 86.50 96 LYS A N 1
ATOM 767 C CA . LYS A 1 96 ? -18.166 5.252 35.338 1.00 86.50 96 LYS A CA 1
ATOM 768 C C . LYS A 1 96 ? -19.103 4.334 36.119 1.00 86.50 96 LYS A C 1
ATOM 770 O O . LYS A 1 96 ? -19.422 4.653 37.259 1.00 86.50 96 LYS A O 1
ATOM 775 N N . VAL A 1 97 ? -19.510 3.200 35.545 1.00 84.75 97 VAL A N 1
ATOM 776 C CA . VAL A 1 97 ? -20.355 2.200 36.223 1.00 84.75 97 VAL A CA 1
ATOM 777 C C . VAL A 1 97 ? -19.634 1.634 37.442 1.00 84.75 97 VAL A C 1
ATOM 779 O O . VAL A 1 97 ? -20.203 1.609 38.528 1.00 84.75 97 VAL A O 1
ATOM 782 N N . HIS A 1 98 ? -18.362 1.259 37.304 1.00 82.44 98 HIS A N 1
ATOM 783 C CA . HIS A 1 98 ? -17.554 0.770 38.417 1.00 82.44 98 HIS A CA 1
ATOM 784 C C . HIS A 1 98 ? -17.379 1.836 39.508 1.00 82.44 98 HIS A C 1
ATOM 786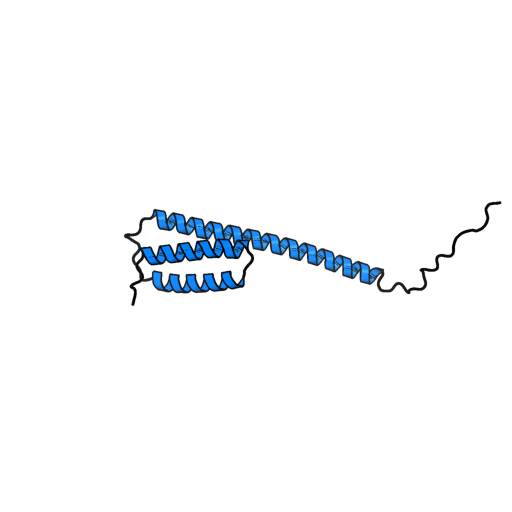 O O . HIS A 1 98 ? -17.403 1.517 40.689 1.00 82.44 98 HIS A O 1
ATOM 792 N N . ARG A 1 99 ? -17.251 3.121 39.159 1.00 80.94 99 ARG A N 1
ATOM 793 C CA . ARG A 1 99 ? -17.232 4.204 40.154 1.00 80.94 99 ARG A CA 1
ATOM 794 C C . ARG A 1 99 ? -18.587 4.372 40.849 1.00 80.94 99 ARG A C 1
ATOM 796 O O . ARG A 1 99 ? -18.619 4.569 42.058 1.00 80.94 99 ARG A O 1
ATOM 803 N N . ALA A 1 100 ? -19.683 4.323 40.095 1.00 82.25 100 ALA A N 1
ATOM 804 C CA . ALA A 1 100 ? -21.030 4.555 40.614 1.00 82.25 100 ALA A CA 1
ATOM 805 C C . ALA A 1 100 ? -21.546 3.391 41.475 1.00 82.25 100 ALA A C 1
ATOM 807 O O . ALA A 1 100 ? -22.220 3.621 42.474 1.00 82.25 100 ALA A O 1
ATOM 808 N N . TYR A 1 101 ? -21.208 2.155 41.105 1.00 80.00 101 TYR A N 1
ATOM 809 C CA . TYR A 1 101 ? -21.785 0.942 41.690 1.00 80.00 101 TYR A CA 1
ATOM 810 C C . TYR A 1 101 ? -20.743 -0.032 42.262 1.00 80.00 101 TYR A C 1
ATOM 812 O O . TYR A 1 101 ? -21.103 -0.947 42.994 1.00 80.00 101 TYR A O 1
ATOM 820 N N . GLY A 1 102 ? -19.445 0.158 42.007 1.00 71.19 102 GLY A N 1
ATOM 821 C CA . GLY A 1 102 ? -18.377 -0.723 42.513 1.00 71.19 102 GLY A CA 1
ATOM 822 C C . GLY A 1 102 ? -18.105 -0.600 44.016 1.00 71.19 102 GLY A C 1
ATOM 823 O O . GLY A 1 102 ? -17.338 -1.387 44.561 1.00 71.19 102 GLY A O 1
ATOM 824 N N . HIS A 1 103 ? -18.754 0.350 44.695 1.00 66.88 103 HIS A N 1
ATOM 825 C CA . HIS A 1 103 ? -18.749 0.472 46.153 1.00 66.88 103 HIS A CA 1
ATOM 826 C C . HIS A 1 103 ? -20.084 0.096 46.805 1.00 66.88 103 HIS A C 1
ATOM 828 O O . HIS A 1 103 ? -20.211 0.296 48.009 1.00 66.88 103 HIS A O 1
ATOM 834 N N . GLN A 1 104 ? -21.074 -0.439 46.074 1.00 56.78 104 GLN A N 1
ATOM 835 C CA . GLN A 1 104 ? -22.309 -0.898 46.719 1.00 56.78 104 GLN A CA 1
ATOM 836 C C . GLN A 1 104 ? -21.991 -2.081 47.647 1.00 56.78 104 GLN A C 1
ATOM 838 O O . GLN A 1 104 ? -21.622 -3.155 47.161 1.00 56.78 104 GLN A O 1
ATOM 843 N N . PRO A 1 105 ? -22.117 -1.926 48.980 1.00 55.41 105 PRO A N 1
ATOM 844 C CA . PRO A 1 105 ? -21.983 -3.060 49.872 1.00 55.41 105 PRO A CA 1
ATOM 845 C C . PRO A 1 105 ? -23.098 -4.063 49.555 1.00 55.41 105 PRO A C 1
ATOM 847 O O . PRO A 1 105 ? -24.241 -3.689 49.296 1.00 55.41 105 PRO A O 1
ATOM 850 N N . VAL A 1 106 ? -22.782 -5.355 49.637 1.00 54.47 106 VAL A N 1
ATOM 851 C CA . VAL A 1 106 ? -23.688 -6.507 49.417 1.00 54.47 106 VAL A CA 1
ATOM 852 C C . VAL A 1 106 ? -24.928 -6.513 50.347 1.00 54.47 106 VAL A C 1
ATOM 854 O O . VAL A 1 106 ? -25.767 -7.405 50.268 1.00 54.47 106 VAL A O 1
ATOM 857 N N . ASN A 1 107 ? -25.115 -5.500 51.194 1.00 49.94 107 ASN A N 1
ATOM 858 C CA . ASN A 1 107 ? -26.164 -5.449 52.210 1.00 49.94 107 ASN A CA 1
ATOM 859 C C . ASN A 1 107 ? -27.499 -4.824 51.765 1.00 49.94 107 ASN A C 1
ATOM 861 O O . ASN A 1 107 ? -28.448 -4.864 52.540 1.00 49.94 107 ASN A O 1
ATOM 865 N N . GLU A 1 108 ? -27.643 -4.326 50.532 1.00 50.28 108 GLU A N 1
ATOM 866 C CA . GLU A 1 108 ? -28.936 -3.789 50.047 1.00 50.28 108 GLU A CA 1
ATOM 867 C C . GLU A 1 108 ? -29.728 -4.746 49.135 1.00 50.28 108 GLU A C 1
ATOM 869 O O . GLU A 1 108 ? -30.796 -4.400 48.635 1.00 50.28 108 GLU A O 1
ATOM 874 N N . ARG A 1 109 ? -29.292 -6.008 48.988 1.00 50.12 109 ARG A N 1
ATOM 875 C CA . ARG A 1 109 ? -30.134 -7.073 48.396 1.00 50.12 109 ARG A CA 1
ATOM 876 C C . ARG A 1 109 ? -31.188 -7.635 49.360 1.00 50.12 109 ARG A C 1
ATOM 878 O O . ARG A 1 109 ? -31.909 -8.556 48.995 1.00 50.12 109 ARG A O 1
ATOM 885 N N . GLN A 1 110 ? -31.321 -7.078 50.564 1.00 50.25 110 GLN A N 1
ATOM 886 C CA . GLN A 1 110 ? -32.474 -7.312 51.436 1.00 50.25 110 GLN A CA 1
ATOM 887 C C . GLN A 1 110 ? -33.492 -6.174 51.291 1.00 50.25 110 GLN A C 1
ATOM 889 O O . GLN A 1 110 ? -33.821 -5.478 52.250 1.00 50.25 110 GLN A O 1
ATOM 894 N N . SER A 1 111 ? -34.042 -6.002 50.087 1.00 47.47 111 SER A N 1
ATOM 895 C CA . SER A 1 111 ? -35.357 -5.369 49.978 1.00 47.47 111 SER A CA 1
ATOM 896 C C . SER A 1 111 ? -36.379 -6.361 50.516 1.00 47.47 111 SER A C 1
ATOM 898 O O . SER A 1 111 ? -36.758 -7.332 49.864 1.00 47.47 111 SER A O 1
ATOM 900 N N . ARG A 1 112 ? -36.730 -6.135 51.781 1.00 49.78 112 ARG A N 1
ATOM 901 C CA . ARG A 1 112 ? -37.828 -6.759 52.517 1.00 49.78 112 ARG A CA 1
ATOM 902 C C . ARG A 1 112 ? -39.047 -6.922 51.596 1.00 49.78 112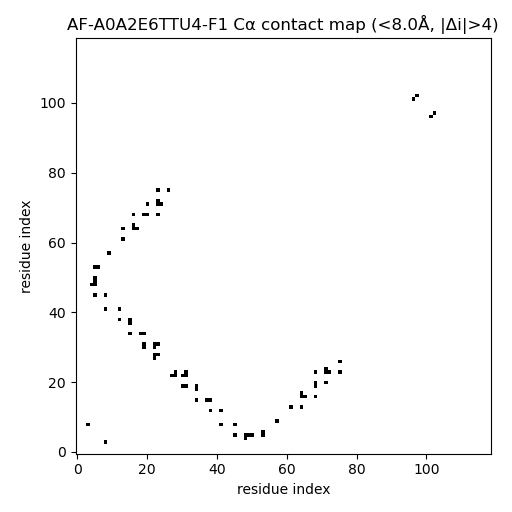 ARG A C 1
ATOM 904 O O . ARG A 1 112 ? -39.389 -5.958 50.909 1.00 49.78 112 ARG A O 1
ATOM 911 N N . PRO A 1 113 ? -39.730 -8.080 51.579 1.00 48.47 113 PRO A N 1
ATOM 912 C CA . PRO A 1 113 ? -40.997 -8.184 50.874 1.00 48.47 113 PRO A CA 1
ATOM 913 C C . PRO A 1 113 ? -41.983 -7.205 51.520 1.00 48.47 113 PRO A C 1
ATOM 915 O O . PRO A 1 113 ? -42.323 -7.334 52.696 1.00 48.47 113 PRO A O 1
ATOM 918 N N . ILE A 1 114 ? -42.412 -6.196 50.761 1.00 58.31 114 ILE A N 1
ATOM 919 C CA . ILE A 1 114 ? -43.477 -5.275 51.161 1.00 58.31 114 ILE A CA 1
ATOM 920 C C . ILE A 1 114 ? -44.799 -6.035 51.000 1.00 58.31 114 ILE A C 1
ATOM 922 O O . ILE A 1 114 ? -45.501 -5.887 50.008 1.00 58.31 114 ILE A O 1
ATOM 926 N N . TRP A 1 115 ? -45.120 -6.885 51.973 1.00 50.41 115 TRP A N 1
ATOM 927 C CA . TRP A 1 115 ? -46.477 -7.377 52.199 1.00 50.41 115 TRP A CA 1
ATOM 928 C C . TRP A 1 115 ? -46.917 -6.922 53.587 1.00 50.41 115 TRP A C 1
ATOM 930 O O . TRP A 1 115 ? -46.965 -7.698 54.538 1.00 50.41 115 TRP A O 1
ATOM 940 N N . HIS A 1 116 ? -47.234 -5.635 53.708 1.00 50.88 116 HIS A N 1
ATOM 941 C CA . HIS A 1 116 ? -48.141 -5.183 54.753 1.00 50.88 116 HIS A CA 1
ATOM 942 C C . HIS A 1 116 ? -49.543 -5.107 54.150 1.00 50.88 116 HIS A C 1
ATOM 944 O O . HIS A 1 116 ? -49.863 -4.196 53.397 1.00 50.88 116 HIS A O 1
ATOM 950 N N . GLN A 1 117 ? -50.297 -6.171 54.436 1.00 49.75 117 GLN A N 1
ATOM 951 C CA . GLN A 1 117 ? -51.738 -6.232 54.688 1.00 49.75 117 GLN A CA 1
ATOM 952 C C . GLN A 1 117 ? -52.618 -5.212 53.949 1.00 49.75 117 GLN A C 1
ATOM 954 O O . GLN A 1 117 ? -52.764 -4.068 54.373 1.00 49.75 117 GLN A O 1
ATOM 959 N N . VAL A 1 118 ? -53.312 -5.694 52.916 1.00 45.03 118 VAL A N 1
ATOM 960 C CA . VAL A 1 118 ? -54.629 -5.169 52.550 1.00 45.03 118 VAL A CA 1
ATOM 961 C C . VAL A 1 118 ? -55.663 -6.174 53.051 1.00 45.03 118 VAL A C 1
ATOM 963 O O .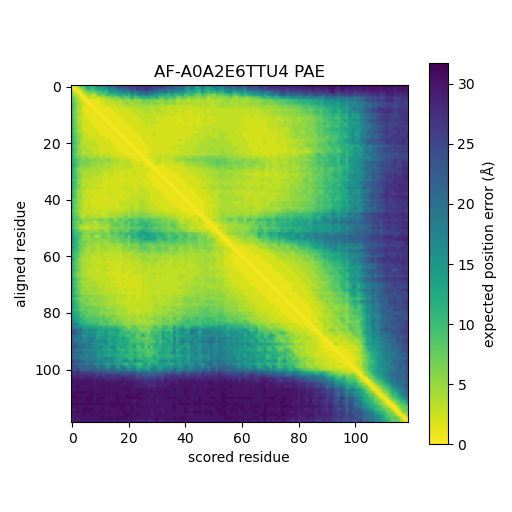 VAL A 1 118 ? -55.672 -7.313 52.587 1.00 45.03 118 VAL A O 1
ATOM 966 N N . THR A 1 119 ? -56.485 -5.682 53.987 1.00 43.97 119 THR A N 1
ATOM 967 C CA . THR A 1 119 ? -57.731 -6.227 54.57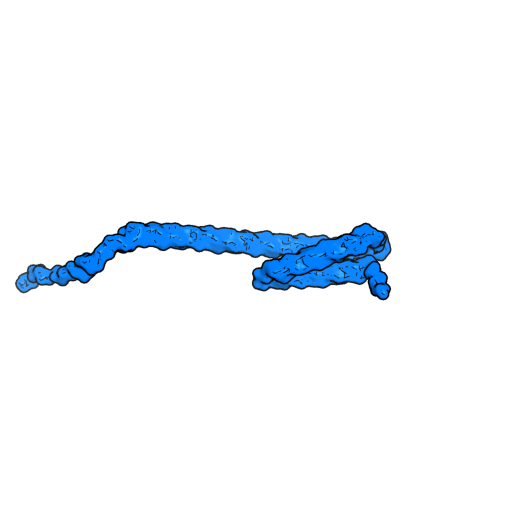2 1.00 43.97 119 THR A CA 1
ATOM 968 C C . THR A 1 119 ? -57.664 -7.527 55.360 1.00 43.97 119 THR A C 1
ATOM 970 O O . THR A 1 119 ? -57.397 -8.587 54.761 1.00 43.97 119 THR A O 1
#

Nearest PDB structures (foldseek):
  6ch2-assembly3_F  TM=6.253E-01  e=5.830E-01  Salmonella enterica subsp. enterica serovar Typhimurium str. LT2